Protein AF-A0A7X9PZ86-F1 (afdb_monomer)

Mean predicted aligned error: 4.49 Å

pLDDT: mean 92.57, std 7.42, range [55.47, 98.44]

Radius of gyration: 18.59 Å; Cα contacts (8 Å, |Δi|>4): 154; chains: 1; bounding box: 46×33×44 Å

Structure (mmCIF, N/CA/C/O backbone):
data_AF-A0A7X9PZ86-F1
#
_entry.id   AF-A0A7X9PZ86-F1
#
loop_
_atom_site.group_PDB
_atom_site.id
_atom_site.type_symbol
_atom_site.label_atom_id
_atom_site.label_alt_id
_atom_site.label_comp_id
_atom_site.label_asym_id
_atom_site.label_entity_id
_atom_site.label_seq_id
_atom_site.pdbx_PDB_ins_code
_atom_site.Cartn_x
_atom_site.Cartn_y
_atom_site.Cartn_z
_atom_site.occupancy
_atom_site.B_iso_or_equiv
_atom_site.auth_seq_id
_atom_site.auth_comp_id
_atom_site.auth_asym_id
_atom_site.auth_atom_id
_atom_site.pdbx_PDB_model_num
ATOM 1 N N . MET A 1 1 ? 16.915 -20.191 12.902 1.00 61.25 1 MET A N 1
ATOM 2 C CA . MET A 1 1 ? 15.756 -20.463 12.012 1.00 61.25 1 MET A CA 1
ATOM 3 C C . MET A 1 1 ? 14.761 -19.302 11.899 1.00 61.25 1 MET A C 1
ATOM 5 O O . MET A 1 1 ? 14.460 -18.934 10.772 1.00 61.25 1 MET A O 1
ATOM 9 N N . ARG A 1 2 ? 14.281 -18.671 12.991 1.00 69.75 2 ARG A N 1
ATOM 10 C CA . ARG A 1 2 ? 13.296 -17.560 12.907 1.00 69.75 2 ARG A CA 1
ATOM 11 C C . ARG A 1 2 ? 13.762 -16.348 12.081 1.00 69.75 2 ARG A C 1
ATOM 13 O O . ARG A 1 2 ? 12.991 -15.850 11.273 1.00 69.75 2 ARG A O 1
ATOM 20 N N . LEU A 1 3 ? 15.020 -15.920 12.219 1.00 73.81 3 LEU A N 1
ATOM 21 C CA . LEU A 1 3 ? 15.564 -14.779 11.465 1.00 73.81 3 LEU A CA 1
ATOM 22 C C . LEU A 1 3 ? 15.588 -15.027 9.947 1.00 73.81 3 LEU A C 1
ATOM 24 O O . LEU A 1 3 ? 15.164 -14.177 9.175 1.00 73.81 3 LEU A O 1
ATOM 28 N N . VAL A 1 4 ? 16.027 -16.216 9.526 1.00 72.69 4 VAL A N 1
ATOM 29 C CA . VAL A 1 4 ? 16.087 -16.607 8.107 1.00 72.69 4 VAL A CA 1
ATOM 30 C C . VAL A 1 4 ? 14.687 -16.655 7.498 1.00 72.69 4 VAL A C 1
ATOM 32 O O . VAL A 1 4 ? 14.478 -16.120 6.417 1.00 72.69 4 VAL A O 1
ATOM 35 N N . ALA A 1 5 ? 13.706 -17.212 8.214 1.00 69.88 5 ALA A N 1
ATOM 36 C CA . ALA A 1 5 ? 12.317 -17.229 7.760 1.00 69.88 5 ALA A CA 1
ATOM 37 C C . ALA A 1 5 ? 11.736 -15.811 7.604 1.00 69.88 5 ALA A C 1
ATOM 39 O O . ALA A 1 5 ? 11.052 -15.531 6.625 1.00 69.88 5 ALA A O 1
ATOM 40 N N . VAL A 1 6 ? 12.052 -14.895 8.527 1.00 70.56 6 VAL A N 1
ATOM 41 C CA . VAL A 1 6 ? 11.626 -13.487 8.451 1.00 70.56 6 VAL A CA 1
ATOM 42 C C . VAL A 1 6 ? 12.299 -12.754 7.288 1.00 70.56 6 VAL A C 1
ATOM 44 O O . VAL A 1 6 ? 11.650 -11.963 6.605 1.00 70.56 6 VAL A O 1
ATOM 47 N N . LEU A 1 7 ? 13.582 -13.013 7.032 1.00 72.56 7 LEU A N 1
ATOM 48 C CA . LEU A 1 7 ? 14.297 -12.441 5.889 1.00 72.56 7 LEU A CA 1
ATOM 49 C C . LEU A 1 7 ? 13.725 -12.954 4.565 1.00 72.56 7 LEU A C 1
ATOM 51 O O . LEU A 1 7 ? 13.398 -12.149 3.698 1.00 72.56 7 LEU A O 1
ATOM 55 N N . LEU A 1 8 ? 13.517 -14.267 4.437 1.00 73.69 8 LEU A N 1
ATOM 56 C CA . LEU A 1 8 ? 12.906 -14.875 3.254 1.00 73.69 8 LEU A CA 1
ATOM 57 C C . LEU A 1 8 ? 11.492 -14.342 3.015 1.00 73.69 8 LEU A C 1
ATOM 59 O O . LEU A 1 8 ? 11.178 -13.938 1.899 1.00 73.69 8 LEU A O 1
ATOM 63 N N . ALA A 1 9 ? 10.667 -14.243 4.060 1.00 71.56 9 ALA A N 1
ATOM 64 C CA . ALA A 1 9 ? 9.339 -13.647 3.955 1.00 71.56 9 ALA A CA 1
ATOM 65 C C . ALA A 1 9 ? 9.411 -12.195 3.452 1.00 71.56 9 ALA A C 1
ATOM 67 O O . ALA A 1 9 ? 8.666 -11.821 2.552 1.00 71.56 9 ALA A O 1
ATOM 68 N N . ASN A 1 10 ? 10.357 -11.395 3.959 1.00 74.88 10 ASN A N 1
ATOM 69 C CA . ASN A 1 10 ? 10.583 -10.016 3.514 1.00 74.88 10 ASN A CA 1
ATOM 70 C C . ASN A 1 10 ? 11.123 -9.888 2.082 1.00 74.88 10 ASN A C 1
ATOM 72 O O . ASN A 1 10 ? 10.956 -8.826 1.486 1.00 74.88 10 ASN A O 1
ATOM 76 N N . LEU A 1 11 ? 11.742 -10.925 1.516 1.00 81.12 11 LEU A N 1
ATOM 77 C CA . LEU A 1 11 ? 12.157 -10.929 0.110 1.00 81.12 11 LEU A CA 1
ATOM 78 C C . LEU A 1 11 ? 10.971 -11.149 -0.832 1.00 81.12 11 LEU A C 1
ATOM 80 O O . LEU A 1 11 ? 10.949 -10.585 -1.925 1.00 81.12 11 LEU A O 1
ATOM 84 N N . VAL A 1 12 ? 9.946 -11.891 -0.399 1.00 86.12 12 VAL A N 1
ATOM 85 C CA . VAL A 1 12 ? 8.775 -12.214 -1.234 1.00 86.12 12 VAL A CA 1
ATOM 86 C C . VAL A 1 12 ? 8.052 -10.958 -1.730 1.00 86.12 12 VAL A C 1
ATOM 88 O O . VAL A 1 12 ? 7.668 -10.905 -2.897 1.00 86.12 12 VAL A O 1
ATOM 91 N N . ARG A 1 13 ? 7.930 -9.898 -0.915 1.00 86.88 13 ARG A N 1
ATOM 92 C CA . ARG A 1 13 ? 7.315 -8.628 -1.372 1.00 86.88 13 ARG A CA 1
ATOM 93 C C . ARG A 1 13 ? 8.100 -7.915 -2.474 1.00 86.88 13 ARG A C 1
ATOM 95 O O . ARG A 1 13 ? 7.533 -7.072 -3.161 1.00 86.88 13 ARG A O 1
ATOM 102 N N . PHE A 1 14 ? 9.386 -8.225 -2.626 1.00 91.25 14 PHE A N 1
ATOM 103 C CA . PHE A 1 14 ? 10.243 -7.657 -3.663 1.00 91.25 14 PHE A CA 1
ATOM 104 C C . PHE A 1 14 ? 10.394 -8.575 -4.874 1.00 91.25 14 PHE A C 1
ATOM 106 O O . PHE A 1 14 ? 10.912 -8.120 -5.886 1.00 91.25 14 PHE A O 1
ATOM 113 N N . ALA A 1 15 ? 9.920 -9.824 -4.815 1.00 90.56 15 ALA A N 1
ATOM 114 C CA . ALA A 1 15 ? 10.103 -10.793 -5.893 1.00 90.56 15 ALA A CA 1
ATOM 115 C C . ALA A 1 15 ? 9.516 -10.301 -7.225 1.00 90.56 15 ALA A C 1
ATOM 117 O O . ALA A 1 15 ? 10.195 -10.350 -8.248 1.00 90.56 15 ALA A O 1
ATOM 118 N N . VAL A 1 16 ? 8.291 -9.759 -7.205 1.00 91.81 16 VAL A N 1
ATOM 119 C CA . VAL A 1 16 ? 7.648 -9.222 -8.414 1.00 91.81 16 VAL A CA 1
ATOM 120 C C . VAL A 1 16 ? 8.402 -7.991 -8.945 1.00 91.81 16 VAL A C 1
ATOM 122 O O . VAL A 1 16 ? 8.853 -8.050 -10.090 1.00 91.81 16 VAL A O 1
ATOM 125 N N . PRO A 1 17 ? 8.646 -6.918 -8.157 1.00 94.75 17 PRO A N 1
ATOM 126 C CA . PRO A 1 17 ? 9.449 -5.790 -8.633 1.00 94.75 17 PRO A CA 1
ATOM 127 C C . PRO A 1 17 ? 10.853 -6.163 -9.120 1.00 94.75 17 PRO A C 1
ATOM 129 O O . PRO A 1 17 ? 11.316 -5.609 -10.115 1.00 94.75 17 PRO A O 1
ATOM 132 N N . ALA A 1 18 ? 11.530 -7.096 -8.445 1.00 94.62 18 ALA A N 1
ATOM 133 C CA . ALA A 1 18 ? 12.865 -7.552 -8.818 1.00 94.62 18 ALA A CA 1
ATOM 134 C C . ALA A 1 18 ? 12.855 -8.349 -10.129 1.00 94.62 18 ALA A C 1
ATOM 136 O O . ALA A 1 18 ? 13.759 -8.181 -10.941 1.00 94.62 18 ALA A O 1
ATOM 137 N N . GLY A 1 19 ? 11.824 -9.166 -10.370 1.00 95.25 19 GLY A N 1
ATOM 138 C CA . GLY A 1 19 ? 11.644 -9.879 -11.636 1.00 95.25 19 GLY A CA 1
ATOM 139 C C . GLY A 1 19 ? 11.495 -8.922 -12.820 1.00 95.25 19 GLY A C 1
ATOM 140 O O . GLY A 1 19 ? 12.183 -9.076 -13.829 1.00 95.25 19 GLY A O 1
ATOM 141 N N . PHE A 1 20 ? 10.674 -7.877 -12.672 1.00 96.12 20 PHE A N 1
ATOM 142 C CA . PHE A 1 20 ? 10.576 -6.821 -13.685 1.00 96.12 20 PHE A CA 1
ATOM 143 C C . PHE A 1 20 ? 11.896 -6.057 -13.850 1.00 96.12 20 PHE A C 1
ATOM 145 O O . PHE A 1 20 ? 12.270 -5.727 -14.974 1.00 96.12 20 PHE A O 1
ATOM 152 N N . LEU A 1 21 ? 12.628 -5.803 -12.759 1.00 95.94 21 LEU A N 1
ATOM 153 C CA . LEU A 1 21 ? 13.904 -5.092 -12.826 1.00 95.94 21 LEU A CA 1
ATOM 154 C C . LEU A 1 21 ? 14.951 -5.933 -13.570 1.00 95.94 21 LEU A C 1
ATOM 156 O O . LEU A 1 21 ? 15.659 -5.414 -14.428 1.00 95.94 21 LEU A O 1
ATOM 160 N N . ALA A 1 22 ? 14.997 -7.243 -13.326 1.00 96.94 22 ALA A N 1
ATOM 161 C CA . ALA A 1 22 ? 15.855 -8.164 -14.065 1.00 96.94 22 ALA A CA 1
ATOM 162 C C . ALA A 1 22 ? 15.490 -8.226 -15.558 1.00 96.94 22 ALA A C 1
ATOM 164 O O . ALA A 1 22 ? 16.380 -8.208 -16.407 1.00 9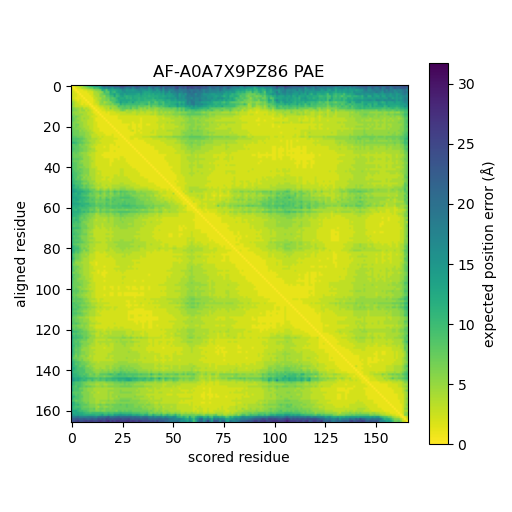6.94 22 ALA A O 1
ATOM 165 N N . TRP A 1 23 ? 14.195 -8.238 -15.899 1.00 97.38 23 TRP A N 1
ATOM 166 C CA . TRP A 1 23 ? 13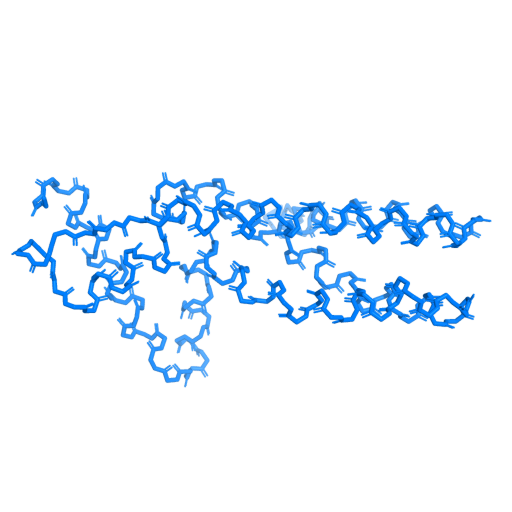.748 -8.143 -17.293 1.00 97.38 23 TRP A CA 1
ATOM 167 C C . TRP A 1 23 ? 14.185 -6.820 -17.943 1.00 97.38 23 TRP A C 1
ATOM 169 O O . TRP A 1 23 ? 14.670 -6.814 -19.077 1.00 97.38 23 TRP A O 1
ATOM 179 N N . SER A 1 24 ? 14.115 -5.714 -17.200 1.00 97.25 24 SER A N 1
ATOM 180 C CA . SER A 1 24 ? 14.487 -4.384 -17.690 1.00 97.25 24 SER A CA 1
ATOM 181 C C . SER A 1 24 ? 15.959 -4.246 -18.100 1.00 97.25 24 SER A C 1
ATOM 183 O O . SER A 1 24 ? 16.297 -3.317 -18.825 1.00 97.25 24 SER A O 1
ATOM 185 N N . LEU A 1 25 ? 16.833 -5.179 -17.696 1.00 96.75 25 LEU A N 1
ATOM 186 C CA . LEU A 1 25 ? 18.224 -5.227 -18.164 1.00 96.75 25 LEU A CA 1
ATOM 187 C C . LEU A 1 25 ? 18.333 -5.539 -19.666 1.00 96.75 25 LEU A C 1
ATOM 189 O O . LEU A 1 25 ? 19.334 -5.191 -20.284 1.00 96.75 25 LEU A O 1
ATOM 193 N N . LYS A 1 26 ? 17.328 -6.211 -20.244 1.00 97.25 26 LYS A N 1
ATOM 194 C CA . LYS A 1 26 ? 17.258 -6.517 -21.682 1.00 97.25 26 LYS A CA 1
ATOM 195 C C . LYS A 1 26 ? 16.434 -5.488 -22.450 1.00 97.25 26 LYS A C 1
ATOM 197 O O . LYS A 1 26 ? 16.839 -5.075 -23.529 1.00 97.25 26 LYS A O 1
ATOM 202 N N . ASP A 1 27 ? 15.284 -5.103 -21.899 1.00 97.25 27 ASP A N 1
ATOM 203 C CA . ASP A 1 27 ? 14.374 -4.125 -22.501 1.00 97.25 27 ASP A CA 1
ATOM 204 C C . ASP A 1 27 ? 13.820 -3.184 -21.416 1.00 97.25 27 ASP A C 1
ATOM 206 O O . ASP A 1 27 ? 12.789 -3.475 -20.793 1.00 97.25 27 ASP A O 1
ATOM 210 N N . PRO A 1 28 ? 14.517 -2.069 -21.129 1.00 96.12 28 PRO A N 1
ATOM 211 C CA . PRO A 1 28 ? 14.142 -1.175 -20.040 1.00 96.12 28 PRO A CA 1
ATOM 212 C C . PRO A 1 28 ? 12.826 -0.445 -20.312 1.00 96.12 28 PRO A C 1
ATOM 214 O O . PRO A 1 28 ? 12.087 -0.152 -19.371 1.00 96.12 28 PRO A O 1
ATOM 217 N N . ALA A 1 29 ? 12.514 -0.173 -21.583 1.00 97.25 29 ALA A N 1
ATOM 218 C CA . ALA A 1 29 ? 11.305 0.538 -21.970 1.00 97.25 29 ALA A CA 1
ATOM 219 C C . ALA A 1 29 ? 10.071 -0.320 -21.695 1.00 97.25 29 ALA A C 1
ATOM 221 O O . ALA A 1 29 ? 9.200 0.090 -20.923 1.00 97.25 29 ALA A O 1
ATOM 222 N N . VAL A 1 30 ? 10.017 -1.529 -22.262 1.00 97.88 30 VAL A N 1
ATOM 223 C CA . VAL A 1 30 ? 8.857 -2.412 -22.099 1.00 97.88 30 VAL A CA 1
ATOM 224 C C . VAL A 1 30 ? 8.681 -2.794 -20.632 1.00 97.88 30 VAL A C 1
ATOM 226 O O . VAL A 1 30 ? 7.592 -2.621 -20.083 1.00 97.88 30 VAL A O 1
ATOM 229 N N . ALA A 1 31 ? 9.749 -3.226 -19.957 1.00 97.62 31 ALA A N 1
ATOM 230 C CA . ALA A 1 31 ? 9.667 -3.608 -18.550 1.00 97.62 31 ALA A CA 1
ATOM 231 C C . ALA A 1 31 ? 9.225 -2.437 -17.653 1.00 97.62 31 ALA A C 1
ATOM 233 O O . ALA A 1 31 ? 8.411 -2.635 -16.752 1.00 97.62 31 ALA A O 1
ATOM 234 N N . GLY A 1 32 ? 9.711 -1.217 -17.917 1.00 97.50 32 GLY A N 1
ATOM 235 C CA . GLY A 1 32 ? 9.340 -0.013 -17.173 1.00 97.50 32 GLY A CA 1
ATOM 236 C C . GLY A 1 32 ? 7.864 0.352 -17.308 1.00 97.50 32 GLY A C 1
ATOM 237 O O . GLY A 1 32 ? 7.198 0.589 -16.299 1.00 97.50 32 GLY A O 1
ATOM 238 N N . TYR A 1 33 ? 7.330 0.355 -18.532 1.00 98.44 33 TYR A N 1
ATOM 239 C CA . TYR A 1 33 ? 5.910 0.638 -18.762 1.00 98.44 33 TYR A CA 1
ATOM 240 C C . TYR A 1 33 ? 5.001 -0.457 -18.203 1.00 98.44 33 TYR A C 1
ATOM 242 O O . TYR A 1 33 ? 3.987 -0.138 -17.582 1.00 98.44 33 TYR A O 1
ATOM 250 N N . VAL A 1 34 ? 5.363 -1.734 -18.362 1.00 98.19 34 VAL A N 1
ATOM 251 C CA . VAL A 1 34 ? 4.563 -2.838 -17.812 1.00 98.19 34 VAL A CA 1
ATOM 252 C C . VAL A 1 34 ? 4.582 -2.808 -16.285 1.00 98.19 34 VAL A C 1
ATOM 254 O O . VAL A 1 34 ? 3.527 -2.927 -15.665 1.00 98.19 34 VAL A O 1
ATOM 257 N N . PHE A 1 35 ? 5.740 -2.581 -15.658 1.00 97.88 35 PHE A N 1
ATOM 258 C CA . PHE A 1 35 ? 5.822 -2.447 -14.204 1.00 97.88 35 PHE A CA 1
ATOM 259 C C . PHE A 1 35 ? 4.986 -1.265 -13.692 1.00 97.88 35 PHE A C 1
ATOM 261 O O . PHE A 1 35 ? 4.215 -1.426 -12.744 1.00 97.88 35 PHE A O 1
ATOM 268 N N . ALA A 1 36 ? 5.072 -0.103 -14.349 1.00 98.06 36 ALA A N 1
ATOM 269 C CA . ALA A 1 36 ? 4.250 1.060 -14.025 1.00 98.06 36 ALA A CA 1
ATOM 270 C C . ALA A 1 36 ? 2.746 0.769 -14.179 1.00 98.06 36 ALA A C 1
ATOM 272 O O . ALA A 1 36 ? 1.966 1.141 -13.305 1.00 98.06 36 ALA A O 1
ATOM 273 N N . ALA A 1 37 ? 2.334 0.055 -15.230 1.00 98.06 37 ALA A N 1
ATOM 274 C CA . ALA A 1 37 ? 0.942 -0.339 -15.437 1.00 98.06 37 ALA A CA 1
ATOM 275 C C . ALA A 1 37 ? 0.443 -1.302 -14.347 1.00 98.06 37 ALA A C 1
ATOM 277 O O . ALA A 1 37 ? -0.635 -1.097 -13.793 1.00 98.06 37 ALA A O 1
ATOM 278 N N . VAL A 1 38 ? 1.240 -2.312 -13.981 1.00 96.88 38 VAL A N 1
ATOM 279 C CA . VAL A 1 38 ? 0.915 -3.234 -12.880 1.00 96.88 38 VAL A CA 1
ATOM 280 C C . VAL A 1 38 ? 0.786 -2.474 -11.560 1.00 96.88 38 VAL A C 1
ATOM 282 O O . VAL A 1 38 ? -0.180 -2.680 -10.826 1.00 96.88 38 VAL A O 1
ATOM 285 N N . ALA A 1 39 ? 1.712 -1.555 -11.275 1.00 96.69 39 ALA A N 1
ATOM 286 C CA . ALA A 1 39 ? 1.640 -0.695 -10.099 1.00 96.69 39 ALA A CA 1
ATOM 287 C C . ALA A 1 39 ? 0.369 0.175 -10.117 1.00 96.69 39 ALA A C 1
ATOM 289 O O . ALA A 1 39 ? -0.347 0.233 -9.119 1.00 96.69 39 ALA A O 1
ATOM 290 N N . ALA A 1 40 ? 0.033 0.789 -11.256 1.00 96.31 40 ALA A N 1
ATOM 291 C CA . ALA A 1 40 ? -1.175 1.595 -11.414 1.00 96.31 40 ALA A CA 1
ATOM 292 C C . ALA A 1 40 ? -2.450 0.787 -11.145 1.00 96.31 40 ALA A C 1
ATOM 294 O O . ALA A 1 40 ? -3.277 1.216 -10.344 1.00 96.31 40 ALA A O 1
ATOM 295 N N . VAL A 1 41 ? -2.587 -0.395 -11.755 1.00 96.56 41 VAL A N 1
ATOM 296 C CA . VAL A 1 41 ? -3.733 -1.292 -11.537 1.00 96.56 41 VAL A CA 1
ATOM 297 C C . VAL A 1 41 ? -3.827 -1.697 -10.070 1.00 96.56 41 VAL A C 1
ATOM 299 O O . VAL A 1 41 ? -4.914 -1.677 -9.493 1.00 96.56 41 VAL A O 1
ATOM 302 N N . PHE A 1 42 ? -2.695 -2.012 -9.442 1.00 94.56 42 PHE A N 1
ATOM 303 C CA . PHE A 1 42 ? -2.675 -2.427 -8.048 1.00 94.56 42 PHE A CA 1
ATOM 304 C C . PHE A 1 42 ? -3.093 -1.301 -7.090 1.00 94.56 42 PHE A C 1
ATOM 306 O O . PHE A 1 42 ? -3.951 -1.510 -6.231 1.00 94.56 42 PHE A O 1
ATOM 313 N N . ALA A 1 43 ? -2.557 -0.089 -7.266 1.00 93.31 43 ALA A N 1
ATOM 314 C CA . ALA A 1 43 ? -2.982 1.070 -6.482 1.00 93.31 43 ALA A CA 1
ATOM 315 C C . ALA A 1 43 ? -4.436 1.459 -6.759 1.00 93.31 43 ALA A C 1
ATOM 317 O O . ALA A 1 43 ? -5.157 1.770 -5.813 1.00 93.31 43 ALA A O 1
ATOM 318 N N . ALA A 1 44 ? -4.883 1.415 -8.017 1.00 95.06 44 ALA A N 1
ATOM 319 C CA . ALA A 1 44 ? -6.264 1.709 -8.380 1.00 95.06 44 ALA A CA 1
ATOM 320 C C . ALA A 1 44 ? -7.228 0.733 -7.698 1.00 95.06 44 ALA A C 1
ATOM 322 O O . ALA A 1 44 ? -8.180 1.173 -7.059 1.00 95.06 44 ALA A O 1
ATOM 323 N N . TYR A 1 45 ? -6.947 -0.572 -7.750 1.00 94.75 45 TYR A N 1
ATOM 324 C CA . TYR A 1 45 ? -7.742 -1.589 -7.061 1.00 94.75 45 TYR A CA 1
ATOM 325 C C . TYR A 1 45 ? -7.894 -1.278 -5.566 1.00 94.75 45 TYR A C 1
ATOM 327 O O . TYR A 1 45 ? -9.013 -1.235 -5.055 1.00 94.75 45 TYR A O 1
ATOM 335 N N . LEU A 1 46 ? -6.787 -0.994 -4.871 1.00 94.00 46 LEU A N 1
ATOM 336 C CA . LEU A 1 46 ? -6.814 -0.693 -3.437 1.00 94.00 46 LEU A CA 1
ATOM 337 C C . LEU A 1 46 ? -7.512 0.635 -3.130 1.00 94.00 46 LEU A C 1
ATOM 339 O O . LEU A 1 46 ? -8.238 0.732 -2.143 1.00 94.00 46 LEU A O 1
ATOM 343 N N . PHE A 1 47 ? -7.326 1.646 -3.978 1.00 93.38 47 PHE A N 1
ATOM 344 C CA . PHE A 1 47 ? -8.000 2.932 -3.844 1.00 93.38 47 PHE A CA 1
ATOM 345 C C . PHE A 1 47 ? -9.517 2.789 -3.987 1.00 93.38 47 PHE A C 1
ATOM 347 O O . PHE A 1 47 ? -10.262 3.310 -3.158 1.00 93.38 47 PHE A O 1
ATOM 354 N N . PHE A 1 48 ? -9.983 2.064 -5.006 1.00 94.69 48 PHE A N 1
ATOM 355 C CA . PHE A 1 48 ? -11.409 1.822 -5.194 1.00 94.69 48 PHE A CA 1
ATOM 356 C C . PHE A 1 48 ? -11.979 0.972 -4.063 1.00 94.69 48 PHE A C 1
ATOM 358 O O . PHE A 1 48 ? -12.999 1.362 -3.504 1.00 94.69 48 PHE A O 1
ATOM 365 N N . ALA A 1 49 ? -11.290 -0.095 -3.646 1.0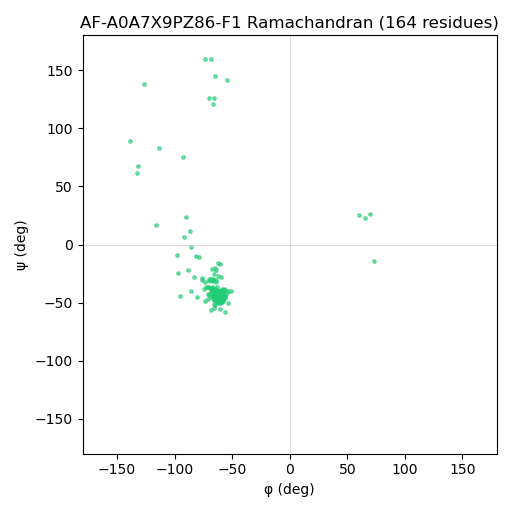0 92.94 49 ALA A N 1
ATOM 366 C CA . ALA A 1 49 ? -11.704 -0.905 -2.502 1.00 92.94 49 ALA A CA 1
ATOM 367 C C . ALA A 1 49 ? -11.857 -0.064 -1.220 1.00 92.94 49 ALA A C 1
ATOM 369 O O . ALA A 1 49 ? -12.871 -0.182 -0.533 1.00 92.94 49 ALA A O 1
ATOM 370 N N . ASP A 1 50 ? -10.901 0.831 -0.931 1.00 92.06 50 ASP A N 1
ATOM 371 C CA . ASP A 1 50 ? -10.974 1.756 0.212 1.00 92.06 50 ASP A CA 1
ATOM 372 C C . ASP A 1 50 ? -12.087 2.794 0.061 1.00 92.06 50 ASP A C 1
ATOM 374 O O . ASP A 1 50 ? -12.618 3.285 1.056 1.00 92.06 50 ASP A O 1
ATOM 378 N N . ARG A 1 51 ? -12.429 3.198 -1.166 1.00 91.38 51 ARG A N 1
ATOM 379 C CA . ARG A 1 51 ? -13.403 4.269 -1.389 1.00 91.38 51 ARG A CA 1
ATOM 380 C C . ARG A 1 51 ? -14.840 3.770 -1.395 1.00 91.38 51 ARG A C 1
ATOM 382 O O . ARG A 1 51 ? -15.696 4.476 -0.859 1.00 91.38 51 ARG A O 1
ATOM 389 N N . THR A 1 52 ? -15.095 2.614 -2.002 1.00 92.44 52 THR A N 1
ATOM 390 C CA . THR A 1 52 ? -16.438 2.039 -2.170 1.00 92.44 52 THR A CA 1
ATOM 391 C C . THR A 1 52 ? -16.853 1.169 -0.988 1.00 92.44 52 THR A C 1
ATOM 393 O O . THR A 1 52 ? -18.042 0.963 -0.784 1.00 92.44 52 THR A O 1
ATOM 396 N N . GLY A 1 53 ? -15.897 0.659 -0.206 1.00 88.56 53 GLY A N 1
ATOM 397 C CA . GLY A 1 53 ? -16.161 -0.192 0.956 1.00 88.56 53 GLY A CA 1
ATOM 398 C C . GLY A 1 53 ? -16.444 0.552 2.262 1.00 88.56 53 GLY A C 1
ATOM 399 O O . GLY A 1 53 ? -16.682 -0.109 3.277 1.00 88.56 53 GLY A O 1
ATOM 400 N N . ARG A 1 54 ? -16.394 1.894 2.273 1.00 92.50 54 ARG A N 1
ATOM 401 C CA . ARG A 1 54 ? -16.498 2.675 3.514 1.00 92.50 54 ARG A CA 1
ATOM 402 C C . ARG A 1 54 ? -17.882 2.523 4.148 1.00 92.50 54 ARG A C 1
ATOM 404 O O . ARG A 1 54 ? -18.869 2.807 3.476 1.00 92.50 54 ARG A O 1
ATOM 411 N N . PRO A 1 55 ? -17.959 2.136 5.431 1.00 92.62 55 PRO A N 1
ATOM 412 C CA . PRO A 1 55 ? -19.224 2.065 6.141 1.00 92.62 55 PRO A CA 1
ATOM 413 C C . PRO A 1 55 ? -19.746 3.462 6.492 1.00 92.62 55 PRO A C 1
ATOM 415 O O . PRO A 1 55 ? -18.985 4.427 6.617 1.00 92.62 55 PRO A O 1
ATOM 418 N N . GLU A 1 56 ? -21.045 3.536 6.756 1.00 93.06 56 GLU A N 1
ATOM 419 C CA . GLU A 1 56 ? -21.701 4.670 7.405 1.00 93.06 56 GLU A CA 1
ATOM 420 C C . GLU A 1 56 ? -22.215 4.204 8.777 1.00 93.06 56 GLU A C 1
ATOM 422 O O . GLU A 1 56 ? -23.360 3.774 8.878 1.00 93.06 56 GLU A O 1
ATOM 427 N N . PRO A 1 57 ? -21.358 4.191 9.822 1.00 91.31 57 PRO A N 1
ATOM 428 C CA . PRO A 1 57 ? -21.771 3.736 11.146 1.00 91.31 57 PRO A CA 1
ATOM 429 C C . PRO A 1 57 ? -22.832 4.665 11.742 1.00 91.31 57 PRO A C 1
ATOM 431 O O . PRO A 1 57 ? -22.757 5.880 11.546 1.00 91.31 57 PRO A O 1
ATOM 434 N N . ASP A 1 58 ? -23.774 4.091 12.491 1.00 91.19 58 ASP A N 1
ATOM 435 C CA . ASP A 1 58 ? -24.826 4.842 13.176 1.00 91.19 58 ASP A CA 1
ATOM 436 C C . ASP A 1 58 ? -24.230 5.735 14.287 1.00 91.19 58 ASP A C 1
ATOM 438 O O . ASP A 1 58 ? -23.606 5.210 15.218 1.00 91.19 58 ASP A O 1
ATOM 442 N N . PRO A 1 59 ? -24.429 7.068 14.232 1.00 91.94 59 PRO A N 1
ATOM 443 C CA . PRO A 1 59 ? -24.002 7.987 15.283 1.00 91.94 59 PRO A CA 1
ATOM 444 C C . PRO A 1 59 ? -24.623 7.737 16.661 1.00 91.94 59 PRO A C 1
ATOM 446 O O . PRO A 1 59 ? -24.113 8.260 17.647 1.00 91.94 59 PRO A O 1
ATOM 449 N N . SER A 1 60 ? -25.717 6.974 16.748 1.00 90.94 60 SER A N 1
ATOM 450 C CA . SER A 1 60 ? -26.339 6.612 18.026 1.00 90.94 60 SER A CA 1
ATOM 451 C C . SER A 1 60 ? -25.568 5.516 18.778 1.00 90.94 60 SER A C 1
ATOM 453 O O . SER A 1 60 ? -25.567 5.495 20.009 1.00 90.94 60 SER A O 1
ATOM 455 N N . ALA A 1 61 ? -24.876 4.640 18.043 1.00 89.44 61 ALA A N 1
ATOM 456 C CA . ALA A 1 61 ? -24.143 3.494 18.582 1.00 89.44 61 ALA A CA 1
ATOM 457 C C . ALA A 1 61 ? -22.640 3.773 18.773 1.00 89.44 61 ALA A C 1
ATOM 459 O O . ALA A 1 61 ? -21.982 3.138 19.602 1.00 89.44 61 ALA A O 1
ATOM 460 N N . TRP A 1 62 ? -22.088 4.729 18.021 1.00 93.25 62 TRP A N 1
ATOM 461 C CA . TRP A 1 62 ? -20.650 4.988 17.958 1.00 93.25 62 TRP A CA 1
ATOM 462 C C . TRP A 1 62 ? -20.310 6.451 18.237 1.00 93.25 62 TRP A C 1
ATOM 464 O O . TRP A 1 62 ? -20.944 7.364 17.713 1.00 93.25 62 TRP A O 1
ATOM 474 N N . GLY A 1 63 ? -19.251 6.682 19.016 1.00 93.81 63 GLY A N 1
ATOM 475 C CA . GLY A 1 63 ? -18.711 8.026 19.220 1.00 93.81 63 GLY A CA 1
ATOM 476 C C . GLY A 1 63 ? -18.069 8.597 17.944 1.00 93.81 63 GLY A C 1
ATOM 477 O O . GLY A 1 63 ? -17.654 7.836 17.067 1.00 93.81 63 GLY A O 1
ATOM 478 N N . PRO A 1 64 ? -17.909 9.928 17.825 1.00 94.12 64 PRO A N 1
ATOM 479 C CA . PRO A 1 64 ? -17.370 10.563 16.616 1.00 94.12 64 PRO A CA 1
ATOM 480 C C . PRO A 1 64 ? -15.963 10.064 16.240 1.00 94.12 64 PRO A C 1
ATOM 482 O O . PRO A 1 64 ? -15.697 9.805 15.066 1.00 94.12 64 PRO A O 1
ATOM 485 N N . GLU A 1 65 ? -15.090 9.851 17.228 1.00 94.38 65 GLU A N 1
ATOM 486 C CA . GLU A 1 65 ? -13.743 9.288 17.029 1.00 94.38 65 GLU A CA 1
ATOM 487 C C . GLU A 1 65 ? -13.791 7.830 16.540 1.00 94.38 65 GLU A C 1
ATOM 489 O O . GLU A 1 65 ? -13.022 7.419 15.670 1.00 94.38 65 GLU A O 1
ATOM 494 N N . GLU A 1 66 ? -14.730 7.039 17.066 1.00 94.62 66 GLU A N 1
ATOM 495 C CA . GLU A 1 66 ? -14.924 5.641 16.677 1.00 94.62 66 GLU A CA 1
ATOM 496 C C . GLU A 1 66 ? -15.442 5.539 15.239 1.00 94.62 66 GLU A C 1
ATOM 498 O O . GLU A 1 66 ? -14.971 4.697 14.474 1.00 94.62 66 GLU A O 1
ATOM 503 N N . ILE A 1 67 ? -16.356 6.430 14.840 1.00 95.88 67 ILE A N 1
ATOM 504 C CA . ILE A 1 67 ? -16.866 6.530 13.465 1.00 95.88 67 ILE A CA 1
ATOM 505 C C . ILE A 1 67 ? -15.737 6.858 12.489 1.00 95.88 67 ILE A C 1
ATOM 507 O O . ILE A 1 67 ? -15.665 6.264 11.407 1.00 95.88 67 ILE A O 1
ATOM 511 N N . GLU A 1 68 ? -14.852 7.793 12.843 1.00 95.06 68 GLU A N 1
ATOM 512 C CA . GLU A 1 68 ? -13.705 8.137 12.003 1.00 95.06 68 GLU A CA 1
ATOM 513 C C . GLU A 1 68 ? -12.788 6.925 11.806 1.00 95.06 68 GLU A C 1
ATOM 515 O O . GLU A 1 68 ? -12.469 6.571 10.667 1.00 95.06 68 GLU A O 1
ATOM 520 N N . VAL A 1 69 ? -12.430 6.241 12.894 1.00 95.62 69 VAL A N 1
ATOM 521 C CA . VAL A 1 69 ? -11.598 5.030 12.880 1.00 95.62 69 VAL A CA 1
ATOM 522 C C . VAL A 1 69 ? -12.256 3.906 12.077 1.00 95.62 69 VAL A C 1
ATOM 524 O O . VAL A 1 69 ? -11.596 3.286 11.238 1.00 95.62 69 VAL A O 1
ATOM 527 N N . LEU A 1 70 ? -13.559 3.676 12.264 1.00 95.25 70 LEU A N 1
ATOM 528 C CA . LEU A 1 70 ? -14.335 2.691 11.510 1.00 95.25 70 LEU A CA 1
ATOM 529 C C . LEU A 1 70 ? -14.282 2.978 10.014 1.00 95.25 70 LEU A C 1
ATOM 531 O O . LEU A 1 70 ? -13.991 2.078 9.234 1.00 95.25 70 LEU A O 1
ATOM 535 N N . ARG A 1 71 ? -14.505 4.228 9.597 1.00 95.00 71 ARG A N 1
ATOM 536 C CA . ARG A 1 71 ? -14.443 4.625 8.183 1.00 95.00 71 ARG A CA 1
ATOM 537 C C . ARG A 1 71 ? -13.030 4.498 7.618 1.00 95.00 71 ARG A C 1
ATOM 539 O O . ARG A 1 71 ? -12.849 3.964 6.521 1.00 95.00 71 ARG A O 1
ATOM 546 N N . LYS A 1 72 ? -12.032 4.981 8.359 1.00 95.31 72 LYS A N 1
ATOM 547 C CA . LYS A 1 72 ? -10.628 5.062 7.933 1.00 95.31 72 LYS A CA 1
ATOM 548 C C . LYS A 1 72 ? -9.967 3.691 7.806 1.00 95.31 72 LYS A C 1
ATOM 550 O O . LYS A 1 72 ? -9.182 3.493 6.883 1.00 95.31 72 LYS A O 1
ATOM 555 N N . TYR A 1 73 ? -10.298 2.756 8.695 1.00 96.44 73 TYR A N 1
ATOM 556 C CA . TYR A 1 73 ? -9.657 1.440 8.787 1.00 96.44 73 TYR A CA 1
ATOM 557 C C . TYR A 1 73 ? -10.596 0.268 8.493 1.00 96.44 73 TYR A C 1
ATOM 559 O O . TYR A 1 73 ? -10.258 -0.880 8.788 1.00 96.44 73 TYR A O 1
ATOM 567 N N . HIS A 1 74 ? -11.751 0.524 7.872 1.00 95.50 74 HIS A N 1
ATOM 568 C CA . HIS A 1 74 ? -12.761 -0.500 7.588 1.00 95.50 74 HIS A CA 1
ATOM 569 C C . HIS A 1 74 ? -12.198 -1.744 6.885 1.00 95.50 74 HIS A C 1
ATOM 571 O O . HIS A 1 74 ? -12.580 -2.855 7.241 1.00 95.50 74 HIS A O 1
ATOM 577 N N . LEU A 1 75 ? -11.268 -1.601 5.930 1.00 95.31 75 LEU A N 1
ATOM 578 C CA . LEU A 1 75 ? -10.652 -2.752 5.257 1.00 95.31 75 LEU A CA 1
ATOM 579 C C . LEU A 1 75 ? -9.836 -3.612 6.227 1.00 95.31 75 LEU A C 1
ATOM 581 O O . LEU A 1 75 ? -9.913 -4.840 6.179 1.00 95.31 75 LEU A O 1
ATOM 585 N N . ALA A 1 76 ? -9.060 -2.993 7.116 1.00 95.56 76 ALA A N 1
ATOM 586 C CA . ALA A 1 76 ? -8.269 -3.708 8.113 1.00 95.56 76 ALA A CA 1
ATOM 587 C C . ALA A 1 76 ? -9.145 -4.361 9.192 1.00 95.56 76 ALA A C 1
ATOM 589 O O . ALA A 1 76 ? -8.795 -5.421 9.705 1.00 95.56 76 ALA A O 1
ATOM 590 N N . ILE A 1 77 ? -10.291 -3.758 9.511 1.00 93.94 77 ILE A N 1
ATOM 591 C CA . ILE A 1 77 ? -11.263 -4.313 10.458 1.00 93.94 77 ILE A CA 1
ATOM 592 C C . ILE A 1 77 ? -12.016 -5.493 9.825 1.00 93.94 77 ILE A C 1
ATOM 594 O O . ILE A 1 77 ? -12.090 -6.564 10.422 1.00 93.94 77 ILE A O 1
ATOM 598 N N . LYS A 1 78 ? -12.534 -5.325 8.602 1.00 92.38 78 LYS A N 1
ATOM 599 C CA . LYS A 1 78 ? -13.353 -6.327 7.903 1.00 92.38 78 LYS A CA 1
ATOM 600 C C . LYS A 1 78 ? -12.532 -7.503 7.368 1.00 92.38 78 LYS A C 1
ATOM 602 O O . LYS A 1 78 ? -12.986 -8.641 7.410 1.00 92.38 78 LYS A O 1
ATOM 607 N N . TYR A 1 79 ? -11.325 -7.237 6.868 1.00 93.44 79 TYR A N 1
ATOM 608 C CA . TYR A 1 79 ? -10.452 -8.227 6.231 1.00 93.44 79 TYR A CA 1
ATOM 609 C C . TYR A 1 79 ? -9.021 -8.149 6.792 1.00 93.44 79 TYR A C 1
ATOM 611 O O . TYR A 1 79 ? -8.092 -7.788 6.067 1.00 93.44 79 TYR A O 1
ATOM 619 N N . PRO A 1 80 ? -8.794 -8.499 8.070 1.00 91.50 80 PRO A N 1
ATOM 620 C CA . PRO A 1 80 ? -7.527 -8.235 8.758 1.00 91.50 80 PRO A CA 1
ATOM 621 C C . PRO A 1 80 ? -6.318 -8.907 8.100 1.00 91.50 80 PRO A C 1
ATOM 623 O O . PRO A 1 80 ? -5.274 -8.280 7.926 1.00 91.50 80 PRO A O 1
ATOM 626 N N . LEU A 1 81 ? -6.451 -10.171 7.687 1.00 91.88 81 LEU A N 1
ATOM 627 C CA . LEU A 1 81 ? -5.364 -10.890 7.015 1.00 91.88 81 LEU A CA 1
ATOM 628 C C . LEU A 1 81 ? -5.123 -10.352 5.600 1.00 91.88 81 LEU A C 1
ATOM 630 O O . LEU A 1 81 ? -3.982 -10.081 5.231 1.00 91.88 81 LEU A O 1
ATOM 634 N N . GLY A 1 82 ? -6.195 -10.160 4.825 1.00 92.12 82 GLY A N 1
ATOM 635 C CA . GLY A 1 82 ? -6.109 -9.662 3.452 1.00 92.12 82 GLY A CA 1
ATOM 636 C C . GLY A 1 82 ? -5.471 -8.278 3.388 1.00 92.12 82 GLY A C 1
ATOM 637 O O . GLY A 1 82 ? -4.493 -8.082 2.670 1.00 92.12 82 GLY A O 1
ATOM 638 N N . SER A 1 83 ? -5.959 -7.342 4.200 1.00 93.94 83 SER A N 1
ATOM 639 C CA . SER A 1 83 ? -5.450 -5.969 4.254 1.00 93.94 83 SER A CA 1
ATOM 640 C C . SER A 1 83 ? -3.984 -5.924 4.680 1.00 93.94 83 SER A C 1
ATOM 642 O O . SER A 1 83 ? -3.181 -5.254 4.032 1.00 93.94 83 SER A O 1
ATOM 644 N N . LYS A 1 84 ? -3.579 -6.740 5.662 1.00 94.56 84 LYS A N 1
ATOM 645 C CA . LYS A 1 84 ? -2.169 -6.874 6.045 1.00 94.56 84 LYS A CA 1
ATOM 646 C C . LYS A 1 84 ? -1.290 -7.379 4.896 1.00 94.56 84 LYS A C 1
ATOM 648 O O . LYS A 1 84 ? -0.226 -6.813 4.644 1.00 94.56 84 LYS A O 1
ATOM 653 N N . HIS A 1 85 ? -1.718 -8.416 4.174 1.00 93.00 85 HIS A N 1
ATOM 654 C CA . HIS A 1 85 ? -0.969 -8.928 3.020 1.00 93.00 85 HIS A CA 1
ATOM 655 C C . HIS A 1 85 ? -0.874 -7.896 1.894 1.00 93.00 85 HIS A C 1
ATOM 657 O O . HIS A 1 85 ? 0.208 -7.687 1.344 1.00 93.00 85 HIS A O 1
ATOM 663 N N . PHE A 1 86 ? -1.970 -7.204 1.584 1.00 94.25 86 PHE A N 1
ATOM 664 C CA . PHE A 1 86 ? -1.960 -6.140 0.587 1.00 94.25 86 PHE A CA 1
ATOM 665 C C . PHE A 1 86 ? -1.054 -4.979 0.996 1.00 94.25 86 PHE A C 1
ATOM 667 O O . PHE A 1 86 ? -0.273 -4.525 0.166 1.00 94.25 86 PHE A O 1
ATOM 674 N N . SER A 1 87 ? -1.071 -4.558 2.266 1.00 94.94 87 SER A N 1
ATOM 675 C CA . SER A 1 87 ? -0.130 -3.562 2.793 1.00 94.94 87 SER A CA 1
ATOM 676 C C . SER A 1 87 ? 1.322 -4.017 2.621 1.00 94.94 87 SER A C 1
ATOM 678 O O . SER A 1 87 ? 2.165 -3.270 2.126 1.00 94.94 87 SER A O 1
ATOM 680 N N . PHE A 1 88 ? 1.613 -5.282 2.940 1.00 92.94 88 PHE A N 1
ATOM 681 C CA . PHE A 1 88 ? 2.947 -5.861 2.811 1.00 92.94 88 PHE A CA 1
ATOM 682 C C . PHE A 1 88 ? 3.483 -5.822 1.370 1.00 92.94 88 PHE A C 1
ATOM 684 O O . PHE A 1 88 ? 4.613 -5.373 1.148 1.00 92.94 88 PHE A O 1
ATOM 691 N N . PHE A 1 89 ? 2.677 -6.240 0.389 1.00 93.31 89 PHE A N 1
ATOM 692 C CA . PHE A 1 89 ? 3.051 -6.183 -1.028 1.00 93.31 89 PHE A CA 1
ATOM 693 C C . PHE A 1 89 ? 3.100 -4.750 -1.560 1.00 93.31 89 PHE A C 1
ATOM 695 O O . PHE A 1 89 ? 4.070 -4.389 -2.226 1.00 93.31 89 PHE A O 1
ATOM 702 N N . LEU A 1 90 ? 2.115 -3.911 -1.224 1.00 94.69 90 LEU A N 1
ATOM 703 C CA . LEU A 1 90 ? 2.068 -2.504 -1.629 1.00 94.69 90 LEU A CA 1
ATOM 704 C C . LEU A 1 90 ? 3.328 -1.767 -1.192 1.00 94.69 90 LEU A C 1
ATOM 706 O O . LEU A 1 90 ?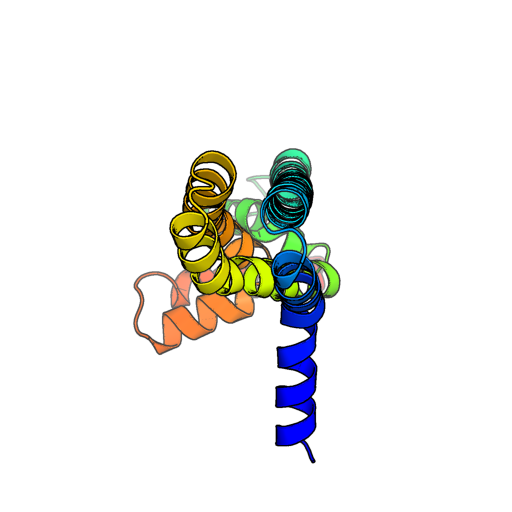 3.947 -1.060 -1.984 1.00 94.69 90 LEU A O 1
ATOM 710 N N . ASN A 1 91 ? 3.759 -1.995 0.044 1.00 93.56 91 ASN A N 1
ATOM 711 C CA . ASN A 1 91 ? 4.955 -1.375 0.582 1.00 93.56 91 ASN A CA 1
ATOM 712 C C . ASN A 1 91 ? 6.235 -1.941 -0.072 1.00 93.56 91 ASN A C 1
ATOM 714 O O . ASN A 1 91 ? 7.209 -1.209 -0.232 1.00 93.56 91 ASN A O 1
ATOM 718 N N . GLY A 1 92 ? 6.233 -3.204 -0.520 1.00 93.25 92 GLY A N 1
ATOM 719 C CA . GLY A 1 92 ? 7.295 -3.774 -1.361 1.00 93.25 92 GLY A CA 1
ATOM 720 C C . GLY A 1 92 ? 7.424 -3.063 -2.713 1.00 93.25 92 GLY A C 1
ATOM 721 O O . GLY A 1 92 ? 8.509 -2.592 -3.058 1.00 93.25 92 GLY A O 1
ATOM 722 N N . PHE A 1 93 ? 6.308 -2.894 -3.430 1.00 95.12 93 PHE A N 1
ATOM 723 C CA . PHE A 1 93 ? 6.251 -2.096 -4.661 1.00 95.12 93 PHE A CA 1
ATOM 724 C C . PHE A 1 93 ? 6.703 -0.654 -4.411 1.00 95.12 93 PHE A C 1
ATOM 726 O O . PHE A 1 93 ? 7.549 -0.135 -5.138 1.00 95.12 93 PHE A O 1
ATOM 733 N N . ARG A 1 94 ? 6.204 -0.026 -3.342 1.00 95.69 94 ARG A N 1
ATOM 734 C CA . ARG A 1 94 ? 6.554 1.341 -2.952 1.00 95.69 94 ARG A CA 1
ATOM 735 C C . ARG A 1 94 ? 8.058 1.492 -2.776 1.00 95.69 94 ARG A C 1
ATOM 737 O O . ARG A 1 94 ? 8.676 2.263 -3.4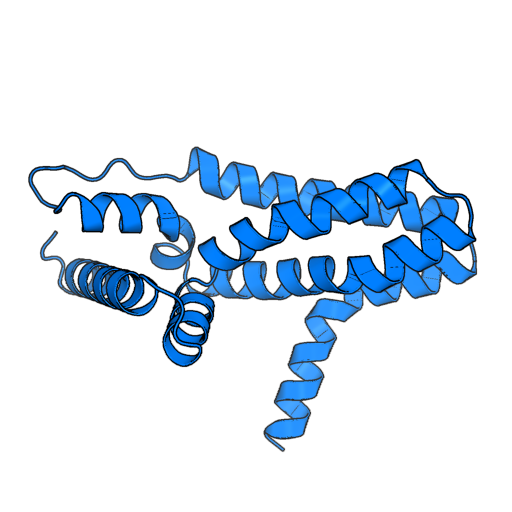93 1.00 95.69 94 ARG A O 1
ATOM 744 N N . TRP A 1 95 ? 8.684 0.714 -1.897 1.00 95.50 95 TRP A N 1
ATOM 745 C CA . TRP A 1 95 ? 10.127 0.825 -1.670 1.00 95.50 95 TRP A CA 1
ATOM 746 C C . TRP A 1 95 ? 10.964 0.461 -2.900 1.00 95.50 95 TRP A C 1
ATOM 748 O O . TRP A 1 95 ? 12.009 1.072 -3.115 1.00 95.50 95 TRP A O 1
ATOM 758 N N . SER A 1 96 ? 10.486 -0.449 -3.755 1.00 96.19 96 SER A N 1
ATOM 759 C CA . SER A 1 96 ? 11.164 -0.749 -5.022 1.00 96.19 96 SER A CA 1
ATOM 760 C C . SER A 1 96 ? 11.190 0.439 -5.994 1.00 96.19 96 SER A C 1
ATOM 762 O O . SER A 1 96 ? 12.088 0.510 -6.832 1.00 96.19 96 SER A O 1
ATOM 764 N N . CYS A 1 97 ? 10.275 1.410 -5.849 1.00 96.69 97 CYS A N 1
ATOM 765 C CA . CYS A 1 97 ? 10.250 2.608 -6.689 1.00 96.69 97 CYS A CA 1
ATOM 766 C C . CYS A 1 97 ? 11.546 3.417 -6.583 1.00 96.69 97 CYS A C 1
ATOM 768 O O . CYS A 1 97 ? 11.919 4.047 -7.558 1.00 96.69 97 CYS A O 1
ATOM 770 N N . LEU A 1 98 ? 12.277 3.371 -5.462 1.00 96.38 98 LEU A N 1
ATOM 771 C CA . LEU A 1 98 ? 13.562 4.078 -5.353 1.00 96.38 98 LEU A CA 1
ATOM 772 C C . LEU A 1 98 ? 14.595 3.555 -6.363 1.00 96.38 98 LEU A C 1
ATOM 774 O O . LEU A 1 98 ? 15.257 4.338 -7.047 1.00 96.38 98 LEU A O 1
ATOM 778 N N . ALA A 1 99 ? 14.696 2.230 -6.492 1.00 96.38 99 ALA A N 1
ATOM 779 C CA . ALA A 1 99 ? 15.557 1.598 -7.486 1.00 96.38 99 ALA A CA 1
ATOM 780 C C . ALA A 1 99 ? 15.031 1.844 -8.907 1.00 96.38 99 ALA A C 1
ATOM 782 O O . ALA A 1 99 ? 15.791 2.238 -9.789 1.00 96.38 99 ALA A O 1
ATOM 783 N N . TRP A 1 100 ? 13.722 1.678 -9.113 1.00 97.81 100 TRP A N 1
ATOM 784 C CA . TRP A 1 100 ? 13.088 1.848 -10.419 1.00 97.81 100 TRP A CA 1
ATOM 785 C C . TRP A 1 100 ? 13.171 3.269 -10.966 1.00 97.81 100 TRP A C 1
ATOM 787 O O . TRP A 1 100 ? 13.534 3.441 -12.121 1.00 97.81 100 TRP A O 1
ATOM 797 N N . VAL A 1 101 ? 12.869 4.287 -10.162 1.00 98.06 101 VAL A N 1
ATOM 798 C CA . VAL A 1 101 ? 12.956 5.695 -10.575 1.00 98.06 101 VAL A CA 1
ATOM 799 C C . VAL A 1 101 ? 14.380 6.006 -11.025 1.00 98.06 101 VAL A C 1
ATOM 801 O O . VAL A 1 101 ? 14.576 6.509 -12.128 1.00 98.06 101 VAL A O 1
ATOM 804 N N . SER A 1 102 ? 15.379 5.620 -10.229 1.00 97.69 102 SER A N 1
ATOM 805 C CA . SER A 1 102 ? 16.792 5.844 -10.557 1.00 97.69 102 SER A CA 1
ATOM 806 C C . SER A 1 102 ? 17.193 5.135 -11.859 1.00 97.69 102 SER A C 1
ATOM 808 O O . SER A 1 102 ? 17.805 5.738 -12.740 1.00 97.69 102 SER A O 1
ATOM 810 N N . TRP A 1 103 ? 16.791 3.870 -12.011 1.00 98.00 103 TRP A N 1
ATOM 811 C CA . TRP A 1 103 ? 17.078 3.055 -13.192 1.00 98.00 103 TRP A CA 1
ATOM 812 C C . TRP A 1 103 ? 16.394 3.572 -14.468 1.00 98.00 103 TRP A C 1
ATOM 814 O O . TRP A 1 103 ? 17.012 3.639 -15.531 1.00 98.00 103 TRP A O 1
ATOM 824 N N . LEU A 1 104 ? 15.128 3.979 -14.383 1.00 98.00 104 LEU A N 1
ATOM 825 C CA . LEU A 1 104 ? 14.376 4.501 -15.525 1.00 98.00 104 LEU A CA 1
ATOM 826 C C . LEU A 1 104 ? 14.873 5.883 -15.950 1.00 98.00 104 LEU A C 1
ATOM 828 O O . LEU A 1 104 ? 14.956 6.145 -17.149 1.00 98.00 104 LEU A O 1
ATOM 832 N N . LEU A 1 105 ? 15.264 6.742 -15.000 1.00 97.88 105 LEU A N 1
ATOM 833 C CA . LEU A 1 105 ? 15.911 8.021 -15.313 1.00 97.88 105 LEU A CA 1
ATOM 834 C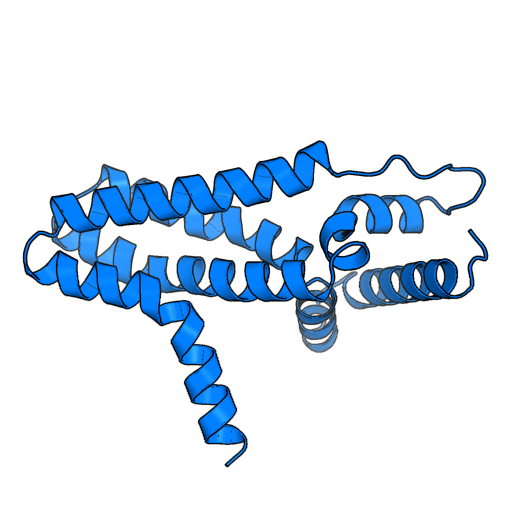 C . LEU A 1 105 ? 17.233 7.810 -16.051 1.00 97.88 105 LEU A C 1
ATOM 836 O O . LEU A 1 105 ? 17.474 8.476 -17.057 1.00 97.88 105 LEU A O 1
ATOM 840 N N . TRP A 1 106 ? 18.047 6.844 -15.610 1.00 97.94 106 TRP A N 1
ATOM 841 C CA . TRP A 1 106 ? 19.290 6.483 -16.297 1.00 97.94 106 TRP A CA 1
ATOM 842 C C . TRP A 1 106 ? 19.046 6.088 -17.762 1.00 97.94 106 TRP A C 1
ATOM 844 O O . TRP A 1 106 ? 19.789 6.488 -18.657 1.00 97.94 106 TRP A O 1
ATOM 854 N N . ASN A 1 107 ? 17.948 5.376 -18.024 1.00 97.88 107 ASN A N 1
ATOM 855 C CA . ASN A 1 107 ? 17.522 4.960 -19.362 1.00 97.88 107 ASN A CA 1
ATOM 856 C C . ASN A 1 107 ? 16.672 6.012 -20.108 1.00 97.88 107 ASN A C 1
ATOM 858 O O . ASN A 1 107 ? 16.100 5.707 -21.152 1.00 97.88 107 ASN A O 1
ATOM 862 N N . ARG A 1 108 ? 16.587 7.256 -19.608 1.00 98.19 108 ARG A N 1
ATOM 863 C CA . ARG A 1 108 ? 15.820 8.374 -20.204 1.00 98.19 108 ARG A CA 1
ATOM 864 C C . ARG A 1 108 ? 14.309 8.111 -20.342 1.00 98.19 108 ARG A C 1
ATOM 866 O O . ARG A 1 108 ? 13.638 8.722 -21.172 1.00 98.19 108 ARG A O 1
ATOM 873 N N . LEU A 1 109 ? 13.751 7.230 -19.513 1.00 98.00 109 LEU A N 1
ATOM 874 C CA . LEU A 1 109 ? 12.328 6.880 -19.486 1.00 98.00 109 LEU A CA 1
ATOM 875 C C . LEU A 1 109 ? 11.577 7.750 -18.471 1.00 98.00 109 LEU A C 1
ATOM 877 O O . LEU A 1 109 ? 11.220 7.317 -17.374 1.00 98.00 109 LEU A O 1
ATOM 881 N N . TRP A 1 110 ? 11.338 9.005 -18.849 1.00 97.56 110 TRP A N 1
ATOM 882 C CA . TRP A 1 110 ? 10.772 10.026 -17.961 1.00 97.56 110 TRP A CA 1
ATOM 883 C C . TRP A 1 110 ? 9.344 9.724 -17.503 1.00 97.56 110 TRP A C 1
ATOM 885 O O . TRP A 1 110 ? 9.051 9.834 -16.319 1.00 97.56 110 TRP A O 1
ATOM 895 N N . ALA A 1 111 ? 8.459 9.309 -18.414 1.00 97.69 111 ALA A N 1
ATOM 896 C CA . ALA A 1 111 ? 7.046 9.095 -18.099 1.00 97.69 111 ALA A CA 1
ATOM 897 C C . ALA A 1 111 ? 6.810 8.020 -17.013 1.00 97.69 111 ALA A C 1
ATOM 899 O O . ALA A 1 111 ? 6.208 8.352 -15.986 1.00 97.69 111 ALA A O 1
ATOM 900 N N . PRO A 1 112 ? 7.301 6.768 -17.155 1.00 97.69 112 PRO A N 1
ATOM 901 C CA . PRO A 1 112 ? 7.127 5.766 -16.104 1.00 97.69 112 PRO A CA 1
ATOM 902 C C . PRO A 1 112 ? 7.902 6.128 -14.828 1.00 97.69 112 PRO A C 1
ATOM 904 O O . PRO A 1 112 ? 7.439 5.818 -13.735 1.00 97.69 112 PRO A O 1
ATOM 907 N N . SER A 1 113 ? 9.029 6.841 -14.933 1.00 98.12 113 SER A N 1
ATOM 908 C CA . SER A 1 113 ? 9.774 7.310 -13.760 1.00 98.12 113 SER A CA 1
ATOM 909 C C . SER A 1 113 ? 8.977 8.320 -12.926 1.00 98.12 113 SER A C 1
A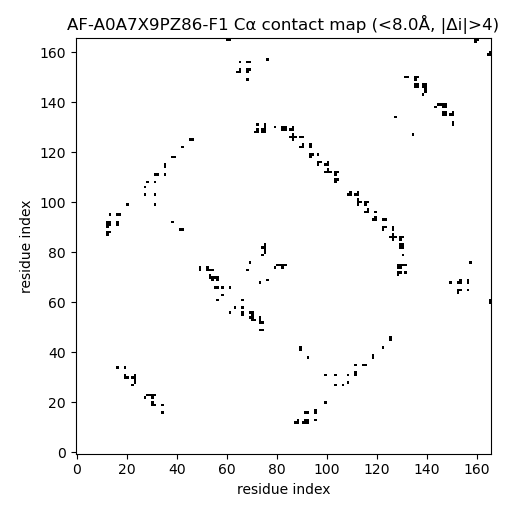TOM 911 O O . SER A 1 113 ? 8.774 8.112 -11.730 1.00 98.12 113 SER A O 1
ATOM 913 N N . THR A 1 114 ? 8.448 9.372 -13.557 1.00 98.19 114 THR A N 1
ATOM 914 C CA . THR A 1 114 ? 7.619 10.384 -12.885 1.00 98.19 114 THR A CA 1
ATOM 915 C C . THR A 1 114 ? 6.383 9.752 -12.254 1.00 98.19 114 THR A C 1
ATOM 917 O O . THR A 1 114 ? 6.045 10.059 -11.109 1.00 98.19 114 THR A O 1
ATOM 920 N N . PHE A 1 115 ? 5.735 8.824 -12.964 1.00 98.25 115 PHE A N 1
ATOM 921 C CA . PHE A 1 115 ? 4.612 8.074 -12.413 1.00 98.25 115 PHE A CA 1
ATOM 922 C C . PHE A 1 115 ? 5.009 7.294 -11.149 1.00 98.25 115 PHE A C 1
ATOM 924 O O . PHE A 1 115 ? 4.336 7.414 -10.127 1.00 98.25 115 PHE A O 1
ATOM 931 N N . LEU A 1 116 ? 6.108 6.530 -11.181 1.00 98.06 116 LEU A N 1
ATOM 932 C CA . LEU A 1 116 ? 6.550 5.730 -10.033 1.00 98.06 116 LEU A CA 1
ATOM 933 C C . LEU A 1 116 ? 7.005 6.595 -8.849 1.00 98.06 116 LEU A C 1
ATOM 935 O O . LEU A 1 116 ? 6.792 6.219 -7.694 1.00 98.06 116 LEU A O 1
ATOM 939 N N . ALA A 1 117 ? 7.567 7.775 -9.117 1.00 97.88 117 ALA A N 1
ATOM 940 C CA . ALA A 1 117 ? 7.865 8.758 -8.083 1.00 97.88 117 ALA A CA 1
ATOM 941 C C . ALA A 1 117 ? 6.580 9.241 -7.388 1.00 97.88 117 ALA A C 1
ATOM 943 O O . ALA A 1 117 ? 6.513 9.240 -6.162 1.00 97.88 117 ALA A O 1
ATOM 944 N N . ALA A 1 118 ? 5.526 9.574 -8.140 1.00 97.06 118 ALA A N 1
ATOM 945 C CA . ALA A 1 118 ? 4.232 9.943 -7.560 1.00 97.06 118 ALA A CA 1
ATOM 946 C C . ALA A 1 118 ? 3.582 8.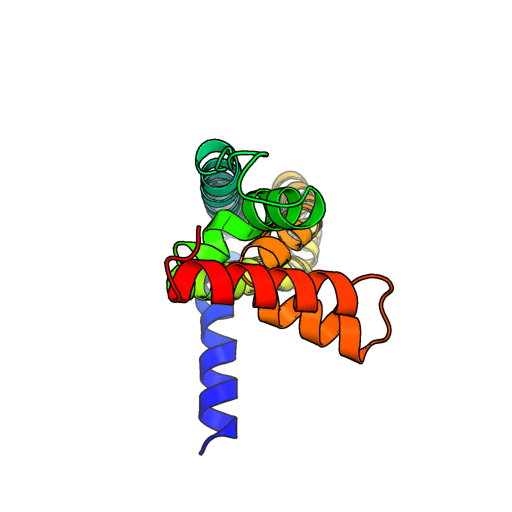766 -6.806 1.00 97.06 118 ALA A C 1
ATOM 948 O O . ALA A 1 118 ? 3.117 8.918 -5.672 1.00 97.06 118 ALA A O 1
ATOM 949 N N . TYR A 1 119 ? 3.613 7.571 -7.399 1.00 96.62 119 TYR A N 1
ATOM 950 C CA . TYR A 1 119 ? 3.125 6.330 -6.800 1.00 96.62 119 TYR A CA 1
ATOM 951 C C . TYR A 1 119 ? 3.757 6.060 -5.425 1.00 96.62 119 TYR A C 1
ATOM 953 O O . TYR A 1 119 ? 3.051 5.657 -4.495 1.00 96.62 119 TYR A O 1
ATOM 961 N N . PHE A 1 120 ? 5.059 6.328 -5.257 1.00 96.38 120 PHE A N 1
ATOM 962 C CA . PHE A 1 120 ? 5.768 6.157 -3.984 1.00 96.38 120 PHE A CA 1
ATOM 963 C C . PHE A 1 120 ? 5.104 6.912 -2.822 1.00 96.38 120 PHE A C 1
ATOM 965 O O . PHE A 1 120 ? 4.994 6.387 -1.708 1.00 96.38 120 PHE A O 1
ATOM 972 N N . PHE A 1 121 ? 4.663 8.145 -3.076 1.00 94.25 121 PHE A N 1
ATOM 973 C CA . PHE A 1 121 ? 4.024 8.987 -2.067 1.00 94.25 121 PHE A CA 1
ATOM 974 C C . PHE A 1 121 ? 2.555 8.616 -1.869 1.00 94.25 121 PHE A C 1
ATOM 976 O O . PHE A 1 121 ? 2.117 8.453 -0.730 1.00 94.25 121 PHE A O 1
ATOM 983 N N . LEU A 1 122 ? 1.808 8.407 -2.957 1.00 92.38 122 LEU A N 1
ATOM 984 C CA . LEU A 1 122 ? 0.378 8.079 -2.898 1.00 92.38 122 LEU A CA 1
ATOM 985 C C . LEU A 1 122 ? 0.107 6.795 -2.102 1.00 92.38 122 LEU A C 1
ATOM 987 O O . LEU A 1 122 ? -0.813 6.722 -1.286 1.00 92.38 122 LEU A O 1
ATOM 991 N N . THR A 1 123 ? 0.946 5.781 -2.295 1.00 94.44 123 THR A N 1
ATOM 992 C CA . THR A 1 123 ? 0.762 4.467 -1.667 1.00 94.44 123 THR A CA 1
ATOM 993 C C . THR A 1 123 ? 1.207 4.410 -0.207 1.00 94.44 123 THR A C 1
ATOM 995 O O . THR A 1 123 ? 0.866 3.454 0.494 1.00 94.44 123 THR A O 1
ATOM 998 N N . ALA A 1 124 ? 1.906 5.434 0.295 1.00 91.56 124 ALA A N 1
ATOM 999 C CA . ALA A 1 124 ? 2.276 5.522 1.706 1.00 91.56 124 ALA A CA 1
ATOM 1000 C C . ALA A 1 124 ? 1.031 5.592 2.605 1.00 91.56 124 ALA A C 1
ATOM 1002 O O . ALA A 1 124 ? 0.916 4.823 3.557 1.00 91.56 124 ALA A O 1
ATOM 1003 N N . ALA A 1 125 ? 0.067 6.453 2.262 1.00 89.62 125 ALA A N 1
ATOM 1004 C CA . ALA A 1 125 ? -1.171 6.604 3.027 1.00 89.62 125 ALA A CA 1
ATOM 1005 C C . ALA A 1 125 ? -2.056 5.345 2.963 1.00 89.62 125 ALA A C 1
ATOM 1007 O O . ALA A 1 125 ? -2.602 4.922 3.982 1.00 89.62 125 ALA A O 1
ATOM 1008 N N . LEU A 1 126 ? -2.161 4.717 1.784 1.00 91.75 126 LEU A N 1
ATOM 1009 C CA . LEU A 1 126 ? -2.912 3.468 1.606 1.00 91.75 126 LEU A CA 1
ATOM 1010 C C . LEU A 1 126 ? -2.313 2.319 2.427 1.00 91.75 126 LEU A C 1
ATOM 1012 O O . LEU A 1 126 ? -3.055 1.576 3.063 1.00 91.75 126 LEU A O 1
ATOM 1016 N N . SER A 1 127 ? -0.982 2.208 2.481 1.00 92.44 127 SER A N 1
ATOM 1017 C CA . SER A 1 127 ? -0.310 1.166 3.272 1.00 92.44 127 SER A CA 1
ATOM 1018 C C . SER A 1 127 ? -0.672 1.263 4.759 1.00 92.44 127 SER A C 1
ATOM 1020 O O . SER A 1 127 ? -0.987 0.247 5.382 1.00 92.44 127 SER A O 1
ATOM 1022 N N . THR A 1 128 ? -0.711 2.485 5.307 1.00 91.50 128 THR A N 1
ATOM 1023 C CA . THR A 1 128 ? -1.120 2.743 6.697 1.00 91.50 128 THR A CA 1
ATOM 1024 C C . THR A 1 128 ? -2.566 2.339 6.963 1.00 91.50 128 THR A C 1
ATOM 1026 O O . THR A 1 128 ? -2.849 1.752 8.001 1.00 91.50 128 THR A O 1
ATOM 1029 N N . ARG A 1 129 ? -3.487 2.605 6.028 1.00 93.62 129 ARG A N 1
ATOM 1030 C CA . ARG A 1 129 ? -4.903 2.222 6.182 1.00 93.62 129 ARG A CA 1
ATOM 1031 C C . ARG A 1 129 ? -5.130 0.713 6.141 1.00 93.62 129 ARG A C 1
ATOM 1033 O O . ARG A 1 129 ? -6.063 0.221 6.767 1.00 93.62 129 ARG A O 1
ATOM 1040 N N . LEU A 1 130 ? -4.284 -0.006 5.407 1.00 95.69 130 LEU A N 1
ATOM 1041 C CA . LEU A 1 130 ? -4.383 -1.452 5.228 1.00 95.69 130 LEU A CA 1
ATOM 1042 C C . LEU A 1 130 ? -3.753 -2.256 6.382 1.00 95.69 130 LEU A C 1
ATOM 1044 O O . LEU A 1 130 ? -4.209 -3.363 6.656 1.00 95.69 130 LEU A O 1
ATOM 1048 N N . ASP A 1 131 ? -2.743 -1.720 7.077 1.00 96.25 131 ASP A N 1
ATOM 1049 C CA . ASP A 1 131 ? -2.154 -2.350 8.277 1.00 96.25 131 ASP A CA 1
ATOM 1050 C C . ASP A 1 131 ? -1.976 -1.353 9.444 1.00 96.25 131 ASP A C 1
ATOM 1052 O O . ASP A 1 131 ? -0.859 -1.088 9.901 1.00 96.25 131 ASP A O 1
ATOM 1056 N N . PRO A 1 132 ? -3.071 -0.761 9.945 1.00 96.25 132 PRO A N 1
ATOM 1057 C CA . PRO A 1 132 ? -3.003 0.325 10.917 1.00 96.25 132 PRO A CA 1
ATOM 1058 C C . PRO A 1 132 ? -2.381 -0.097 12.243 1.00 96.25 132 PRO A C 1
ATOM 1060 O O . PRO A 1 132 ? -1.668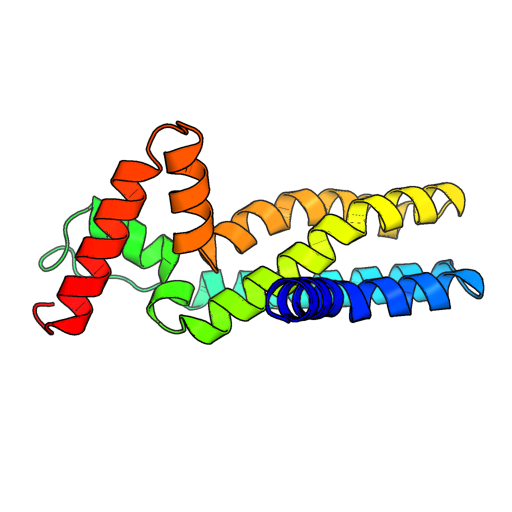 0.692 12.852 1.00 96.25 132 PRO A O 1
ATOM 1063 N N . TYR A 1 133 ? -2.568 -1.348 12.672 1.00 95.38 133 TYR A N 1
ATOM 1064 C CA . TYR A 1 133 ? -1.964 -1.846 13.908 1.00 95.38 133 TYR A CA 1
ATOM 1065 C C . TYR A 1 133 ? -0.439 -1.765 13.863 1.00 95.38 133 TYR A C 1
ATOM 1067 O O . TYR A 1 133 ? 0.172 -1.326 14.836 1.00 95.38 133 TYR A O 1
ATOM 1075 N N . TYR A 1 134 ? 0.183 -2.137 12.741 1.00 94.50 134 TYR A N 1
ATOM 1076 C CA . TYR A 1 134 ? 1.634 -2.048 12.594 1.00 94.50 134 TYR A CA 1
ATOM 1077 C C . TYR A 1 134 ? 2.110 -0.589 12.603 1.00 94.50 134 TYR A C 1
ATOM 1079 O O . TYR A 1 134 ? 2.994 -0.229 13.382 1.00 94.50 134 TYR A O 1
ATOM 1087 N N . TYR A 1 135 ? 1.509 0.262 11.767 1.00 94.00 135 TYR A N 1
ATOM 1088 C CA . TYR A 1 135 ? 1.973 1.640 11.583 1.00 94.00 135 TYR A CA 1
ATOM 1089 C C . TYR A 1 135 ? 1.667 2.561 12.764 1.00 94.00 135 TYR A C 1
ATOM 1091 O O . TYR A 1 135 ? 2.494 3.417 13.077 1.00 94.00 135 TYR A O 1
ATOM 1099 N N . LEU A 1 136 ? 0.520 2.400 13.426 1.00 95.38 136 LEU A N 1
ATOM 1100 C CA . LEU A 1 136 ? 0.184 3.178 14.618 1.00 95.38 136 LEU A CA 1
ATOM 1101 C C . LEU A 1 136 ? 1.039 2.747 15.813 1.00 95.38 136 LEU A C 1
ATOM 1103 O O . LEU A 1 136 ? 1.497 3.607 16.558 1.00 95.38 136 LEU A O 1
ATOM 1107 N N . THR A 1 137 ? 1.345 1.450 15.953 1.00 96.12 137 THR A N 1
ATOM 1108 C CA . THR A 1 137 ? 2.280 0.970 16.989 1.00 96.12 137 THR A CA 1
ATOM 1109 C C . THR A 1 137 ? 3.695 1.503 16.750 1.00 96.12 137 THR A C 1
ATOM 1111 O O . THR A 1 137 ? 4.309 2.040 17.668 1.00 96.12 137 THR A O 1
ATOM 1114 N N . ASP A 1 138 ? 4.218 1.414 15.518 1.00 94.62 138 ASP A N 1
ATOM 1115 C CA . ASP A 1 138 ? 5.523 2.006 15.169 1.00 94.62 138 ASP A CA 1
ATOM 1116 C C . ASP A 1 138 ? 5.520 3.528 15.384 1.00 94.62 138 ASP A C 1
ATOM 1118 O O . ASP A 1 138 ? 6.479 4.080 15.920 1.00 94.62 138 ASP A O 1
ATOM 1122 N N . GLY A 1 139 ? 4.426 4.206 15.029 1.00 93.75 139 GLY A N 1
ATOM 1123 C CA . GLY A 1 139 ? 4.245 5.637 15.259 1.00 93.75 139 GLY A CA 1
ATOM 1124 C C . GLY A 1 139 ? 4.271 6.010 16.741 1.00 93.75 139 GLY A C 1
ATOM 1125 O O . GLY A 1 139 ? 5.020 6.910 17.119 1.00 93.75 139 GLY A O 1
ATOM 1126 N N . ALA A 1 140 ? 3.520 5.292 17.577 1.00 94.38 140 ALA A N 1
ATOM 1127 C CA . ALA A 1 140 ? 3.482 5.493 19.023 1.00 94.38 140 ALA A CA 1
ATOM 1128 C C . ALA A 1 140 ? 4.860 5.256 19.662 1.00 94.38 140 ALA A C 1
ATOM 1130 O O . ALA A 1 140 ? 5.340 6.099 20.416 1.00 94.38 140 ALA A O 1
ATOM 1131 N N . ASN A 1 141 ? 5.550 4.177 19.274 1.00 95.06 141 ASN A N 1
ATOM 1132 C CA . ASN A 1 141 ? 6.901 3.867 19.756 1.00 95.06 141 ASN A CA 1
ATOM 1133 C C . ASN A 1 141 ? 7.937 4.933 19.367 1.00 95.06 141 ASN A C 1
ATOM 1135 O O . ASN A 1 141 ? 8.936 5.109 20.059 1.00 95.06 141 ASN A O 1
ATOM 1139 N N . ARG A 1 142 ? 7.712 5.649 18.260 1.00 94.38 142 ARG A N 1
ATOM 1140 C CA . ARG A 1 142 ? 8.561 6.760 17.801 1.00 94.38 142 ARG A CA 1
ATOM 1141 C C . ARG A 1 142 ? 8.112 8.128 18.321 1.00 94.38 142 ARG A C 1
ATOM 1143 O O . ARG A 1 142 ? 8.654 9.135 17.873 1.00 94.38 142 ARG A O 1
ATOM 1150 N N . GLY A 1 143 ? 7.119 8.184 19.209 1.00 92.44 143 GLY A N 1
ATOM 1151 C CA . GLY A 1 143 ? 6.610 9.435 19.772 1.00 92.44 143 GLY A CA 1
ATOM 1152 C C . GLY A 1 143 ? 5.843 10.308 18.774 1.00 92.44 143 GLY A C 1
ATOM 1153 O O . GLY A 1 143 ? 5.813 11.526 18.931 1.00 92.44 143 GLY A O 1
ATOM 1154 N N . ARG A 1 144 ? 5.239 9.726 17.726 1.00 92.00 144 ARG A N 1
ATOM 1155 C CA . ARG A 1 144 ? 4.397 10.492 16.796 1.00 92.00 144 ARG A CA 1
ATOM 1156 C C . ARG A 1 144 ? 3.093 10.912 17.490 1.00 92.00 144 ARG A C 1
ATOM 1158 O O . ARG A 1 144 ? 2.377 10.031 17.977 1.00 92.00 144 ARG A O 1
ATOM 1165 N N . PRO A 1 145 ? 2.749 12.214 17.492 1.00 91.19 145 PRO A N 1
ATOM 1166 C CA . PRO A 1 145 ? 1.511 12.698 18.098 1.00 91.19 145 PRO A CA 1
ATOM 1167 C C . PRO A 1 145 ? 0.273 11.977 17.549 1.00 91.19 145 PRO A C 1
ATOM 1169 O O . PRO A 1 145 ? 0.222 11.644 16.364 1.00 91.19 145 PRO A O 1
ATOM 1172 N N . GLY A 1 146 ? -0.702 11.702 18.417 1.00 89.00 146 GLY A N 1
ATOM 1173 C CA . GLY A 1 146 ? -1.988 11.084 18.063 1.00 89.00 146 GLY A CA 1
ATOM 1174 C C . GLY A 1 146 ? -1.949 9.588 17.717 1.00 89.00 146 GLY A C 1
ATOM 1175 O O . GLY A 1 146 ? -2.990 8.942 17.729 1.00 89.00 146 GLY A O 1
ATOM 1176 N N . SER A 1 147 ? -0.777 8.983 17.472 1.00 92.94 147 SER A N 1
ATOM 1177 C CA . SER A 1 147 ? -0.702 7.562 17.075 1.00 92.94 147 SER A CA 1
ATOM 1178 C C . SER A 1 147 ? -1.142 6.604 18.189 1.00 92.94 147 SER A C 1
ATOM 1180 O O . SER A 1 147 ? -1.774 5.589 17.907 1.00 92.94 147 SER A O 1
ATOM 1182 N N . ALA A 1 148 ? -0.825 6.920 19.449 1.00 94.19 148 ALA A N 1
ATOM 1183 C CA . ALA A 1 148 ? -1.215 6.101 20.600 1.00 94.19 148 ALA A CA 1
ATOM 1184 C C . ALA A 1 148 ? -2.725 6.184 20.887 1.00 94.19 148 ALA A C 1
ATOM 1186 O O . ALA A 1 148 ? -3.364 5.162 21.121 1.00 94.19 148 ALA A O 1
ATOM 1187 N N . GLU A 1 149 ? -3.297 7.387 20.816 1.00 95.25 149 GLU A N 1
ATOM 1188 C CA . GLU A 1 149 ? -4.732 7.635 21.016 1.00 95.25 149 GLU A CA 1
ATOM 1189 C C . GLU A 1 149 ? -5.571 6.981 19.912 1.00 95.25 149 GLU A C 1
ATOM 1191 O O . GLU A 1 149 ? -6.564 6.299 20.182 1.00 95.25 149 GLU A O 1
ATOM 1196 N N . GLU A 1 150 ? -5.130 7.114 18.659 1.00 95.81 150 GLU A N 1
ATOM 1197 C CA . GLU A 1 150 ? -5.790 6.492 17.515 1.00 95.81 150 GLU A CA 1
ATOM 1198 C C . GLU A 1 150 ? -5.703 4.957 17.579 1.00 95.81 150 GLU A C 1
ATOM 1200 O O . GLU A 1 150 ? -6.691 4.269 17.310 1.00 95.81 150 GLU A O 1
ATOM 1205 N N . LEU A 1 151 ? -4.558 4.403 18.007 1.00 96.00 151 LEU A N 1
ATOM 1206 C CA . LEU A 1 151 ? -4.399 2.962 18.234 1.00 96.00 151 LEU A CA 1
ATOM 1207 C C . LEU A 1 151 ? -5.334 2.451 19.335 1.00 96.00 151 LEU A C 1
ATOM 1209 O O . LEU A 1 151 ? -5.985 1.423 19.146 1.00 96.00 151 LEU A O 1
ATOM 1213 N N . ALA A 1 152 ? -5.423 3.165 20.459 1.00 95.81 152 ALA A N 1
ATOM 1214 C CA . ALA A 1 152 ? -6.318 2.810 21.557 1.00 95.81 152 ALA A CA 1
ATOM 1215 C C . ALA A 1 152 ? -7.788 2.832 21.107 1.00 95.81 152 ALA A C 1
ATOM 1217 O O . ALA A 1 152 ? -8.565 1.938 21.437 1.00 95.81 152 ALA A O 1
ATOM 1218 N N . THR A 1 153 ? -8.175 3.812 20.289 1.00 96.44 153 THR A N 1
ATOM 1219 C CA . THR A 1 153 ? -9.531 3.890 19.723 1.00 96.44 153 THR A CA 1
ATOM 1220 C C . THR A 1 153 ? -9.812 2.745 18.754 1.00 96.44 153 THR A C 1
ATOM 1222 O O . THR A 1 153 ? -10.858 2.108 18.853 1.00 96.44 153 THR A O 1
ATOM 1225 N N . LEU A 1 154 ? -8.859 2.397 17.886 1.00 96.06 154 LEU A N 1
ATOM 1226 C CA . LEU A 1 154 ? -8.972 1.230 17.007 1.00 96.06 154 LEU A CA 1
ATOM 1227 C C . LEU A 1 154 ? -9.129 -0.086 17.786 1.00 96.06 154 LEU A C 1
ATOM 1229 O O . LEU A 1 154 ? -9.919 -0.943 17.386 1.00 96.06 154 LEU A O 1
ATOM 1233 N N . GLN A 1 155 ? -8.415 -0.244 18.903 1.00 95.19 155 GLN A N 1
ATOM 1234 C CA . GLN A 1 155 ? -8.548 -1.410 19.781 1.00 95.19 155 GLN A CA 1
ATOM 1235 C C . GLN A 1 155 ? -9.934 -1.474 20.436 1.00 95.19 155 GLN A C 1
ATOM 1237 O O . GLN A 1 155 ? -10.589 -2.511 20.333 1.00 95.19 155 GLN A O 1
ATOM 1242 N N . ARG A 1 156 ? -10.429 -0.359 20.995 1.00 94.19 156 ARG A N 1
ATOM 1243 C CA . ARG A 1 156 ? -11.786 -0.265 21.570 1.00 94.19 156 ARG A CA 1
ATOM 1244 C C . ARG A 1 156 ? -12.873 -0.620 20.554 1.00 94.19 156 ARG A C 1
ATOM 1246 O O . ARG A 1 156 ? -13.765 -1.411 20.852 1.00 94.19 156 ARG A O 1
ATOM 1253 N N . VAL A 1 157 ? -12.775 -0.084 19.334 1.00 94.12 157 VAL A N 1
ATOM 1254 C CA . VAL A 1 157 ? -13.709 -0.395 18.238 1.00 94.12 157 VAL A CA 1
ATOM 1255 C C . VAL A 1 157 ? -13.712 -1.891 17.931 1.00 94.12 157 VAL A C 1
ATOM 1257 O O . VAL A 1 157 ? -14.774 -2.502 17.813 1.00 94.12 157 VAL A O 1
ATOM 1260 N N . ARG A 1 158 ? -12.530 -2.509 17.825 1.00 91.50 158 ARG A N 1
ATOM 1261 C CA . ARG A 1 158 ? -12.418 -3.948 17.570 1.00 91.50 158 ARG A CA 1
ATOM 1262 C C . ARG A 1 158 ? -13.040 -4.779 18.693 1.00 91.50 158 ARG A C 1
ATOM 1264 O O . ARG A 1 158 ? -13.703 -5.768 18.400 1.00 91.50 158 ARG A O 1
ATOM 1271 N N . GLU A 1 159 ? -12.817 -4.405 19.947 1.00 91.69 159 GLU A N 1
ATOM 1272 C CA . GLU A 1 159 ? -13.381 -5.103 21.107 1.00 91.69 159 GLU A CA 1
ATOM 1273 C C . GLU A 1 159 ? -14.911 -5.045 21.114 1.00 91.69 159 GLU A C 1
ATOM 1275 O O . GLU A 1 159 ? -15.544 -6.093 21.237 1.00 91.69 159 GLU A O 1
ATOM 1280 N N . LYS A 1 160 ? -15.502 -3.866 20.875 1.00 92.19 160 LYS A N 1
ATOM 1281 C CA . LYS A 1 160 ? -16.960 -3.705 20.730 1.00 92.19 160 LYS A CA 1
ATOM 1282 C C . LYS A 1 160 ? -17.534 -4.600 19.628 1.00 92.19 160 LYS A C 1
ATOM 1284 O O . LYS A 1 160 ? -18.512 -5.310 19.847 1.00 92.19 160 LYS A O 1
ATOM 1289 N N . LEU A 1 161 ? -16.885 -4.629 18.460 1.00 90.44 161 LEU A N 1
ATOM 1290 C CA . LEU A 1 161 ? -17.309 -5.483 17.345 1.00 90.44 161 LEU A CA 1
ATOM 1291 C C . LEU A 1 161 ? -17.226 -6.982 17.678 1.00 90.44 161 LEU A C 1
ATOM 1293 O O . LEU A 1 161 ? -18.076 -7.748 17.236 1.00 90.44 161 LEU A O 1
ATOM 1297 N N . LEU A 1 162 ? -16.222 -7.414 18.449 1.00 87.19 162 LEU A N 1
ATOM 1298 C CA . LEU A 1 162 ? -16.075 -8.816 18.864 1.00 87.19 162 LEU A CA 1
ATOM 1299 C C . LEU A 1 162 ? -17.095 -9.232 19.930 1.00 87.19 162 LEU A C 1
ATOM 1301 O O . LEU A 1 162 ? -17.495 -10.392 19.964 1.00 87.19 162 LEU A O 1
ATOM 1305 N N . GLN A 1 163 ? -17.497 -8.305 20.797 1.00 87.25 163 GLN A N 1
ATOM 1306 C CA . GLN A 1 163 ? -18.480 -8.547 21.855 1.00 87.25 163 GLN A CA 1
ATOM 1307 C C . GLN A 1 163 ? -19.930 -8.484 21.354 1.00 87.25 163 GLN A C 1
ATOM 1309 O O . GLN A 1 163 ? -20.836 -8.854 22.096 1.00 87.25 163 GLN A O 1
ATOM 1314 N N . GLY A 1 164 ? -20.163 -8.028 20.117 1.00 75.75 164 GLY A N 1
ATOM 1315 C CA . GLY A 1 164 ? -21.511 -7.839 19.572 1.00 75.75 164 GLY A CA 1
ATOM 1316 C C . GLY A 1 164 ? -22.302 -6.747 20.297 1.00 75.75 164 GLY A C 1
ATOM 1317 O O . GLY A 1 164 ? -23.526 -6.773 20.294 1.00 75.75 164 GLY A O 1
ATOM 1318 N N . THR A 1 165 ? -21.612 -5.812 20.954 1.00 62.31 165 THR A N 1
ATOM 1319 C CA . THR A 1 165 ? -22.199 -4.706 21.729 1.00 62.31 165 THR A CA 1
ATOM 1320 C C . THR A 1 165 ? -22.435 -3.453 20.879 1.00 62.31 165 THR A C 1
ATOM 1322 O O . THR A 1 165 ? -22.474 -2.344 21.412 1.00 62.31 165 THR A O 1
ATOM 1325 N N . ALA A 1 166 ? -22.572 -3.632 19.564 1.00 55.47 166 ALA A N 1
ATOM 1326 C CA . ALA A 1 166 ? -22.696 -2.583 18.558 1.00 55.47 166 ALA A CA 1
ATOM 1327 C C . ALA A 1 166 ? -23.918 -2.784 17.664 1.00 55.47 166 ALA A C 1
ATOM 1329 O O . ALA A 1 166 ? -24.241 -3.959 17.376 1.00 55.47 166 ALA A O 1
#

Foldseek 3Di:
DVVVVVVVVLCVLQPVVVVLVVVCVVPVQVSLVVLLVVLVVLLVVLVCCLVVVFDDDDCVQDPPLLSVLCRLQVLCLVPVPVLLVSLSNLVSLLVSLVVSLVVCVVVVNPPSNVSSVVSNVSSVSSSCSSHVLVVLVVCVVVVNPPSVVSNVSNVVSSVCVVVVVD

Secondary structure (DSSP, 8-state):
-HHHHHHHHHHHHHHHHHHHHHHHTT-HHHHHHHHHHHHHHHHHHHHHHHHHS-----TTTS-HHHHHHHHHHHHHHHSHHHHHHHHHHHHHHHHHHHHHHHHHHHTT-HHHHHHHHHHHHHHHHHHHHHSHHHHHHHHHHTT-TTHHHHHHHHHHHHHHHHHT--

Nearest PDB structures (foldseek):
  8e12-assembly1_C  TM=3.534E-01  e=2.986E+00  synthetic construct
  6mho-assembly1_B  TM=2.658E-01  e=6.940E+00  Homo sapiens
  8e0m-assembly4_L  TM=2.492E-01  e=9.346E+00  synthetic construct

Sequence (166 aa):
MRLVAVLLANLVRFAVPAGFLAWSLKDPAVAGYVFAAVAAVFAAYLFFADRTGRPEPDPSAWGPEEIEVLRKYHLAIKYPLGSKHFSFFLNGFRWSCLAWVSWLLWNRLWAPSTFLAAYFFLTAALSTRLDPYYYLTDGANRGRPGSAEELATLQRVREKLLQGTA

Solvent-accessible surface area (backbone atoms only — not comparable to full-atom values): 8754 Å² total; per-residue (Å²): 112,70,67,59,53,53,51,54,57,64,45,57,37,37,47,64,60,49,50,42,52,60,48,23,76,82,41,49,66,64,30,41,50,52,50,44,50,53,50,49,53,53,53,49,53,53,50,48,52,60,64,74,63,46,63,84,75,58,73,91,79,39,54,75,69,47,44,50,46,46,39,62,28,33,59,26,71,78,36,50,68,60,22,36,53,50,20,51,38,52,48,25,52,34,62,46,27,62,58,48,30,56,53,28,50,74,70,69,38,56,68,48,20,55,50,38,56,51,46,38,59,61,48,51,63,53,30,40,36,21,30,42,72,61,48,26,50,54,30,34,77,69,68,42,84,65,22,53,61,52,43,52,46,48,50,52,51,52,51,37,64,74,69,64,77,108